Protein AF-A0A5E4C3K0-F1 (afdb_monomer_lite)

Sequence (143 aa):
MNPRQWSHISESAKDLVRRMLMLDPAERITVYEALNHPWLKERDRYAYKIHLPETVEQLRKFNARRKLKGAVLAAVSSHKFNSFYGDPPEELPDFSEDPTSSGAVSQVLDSLEEIHALTDCSEKDLDFLHSVFQDQHLHTLLD

Foldseek 3Di:
DPCVQCVPFFVLVVVLVCLCPDPDPVSRDDPVVSCVRCCNVVVVVGPDPDDRVVVVLVVQLVVLVVQLVVLVVVLCPPPQVCVLVPDDDDDDDDDDDDPPPVVSLVSNLVSVVSNCVRPVDPVVVNVVVVCVSVPVVVSVSSD

Secondary structure (DSSP, 8-state):
--HHHHTTS-HHHHHHHHHHT-SSTTTSPPHHHHHTSHHHHTHHHHS-----HHHHHHHHHHHHHHHHHHHHHHHHTSHHHHHHHH--------------SHHHHHHHHHHHHHHHHHHT--HHHHHHHHHHHT-HHHHHTT-

Structure (mmCIF, N/CA/C/O backbone):
data_AF-A0A5E4C3K0-F1
#
_entry.id   AF-A0A5E4C3K0-F1
#
loop_
_atom_site.group_PDB
_atom_site.id
_atom_site.type_symbol
_atom_site.label_atom_id
_atom_site.label_alt_id
_atom_site.label_comp_id
_atom_site.label_asym_id
_atom_site.label_entity_id
_atom_site.label_seq_id
_atom_site.pdbx_PDB_ins_code
_atom_site.Cartn_x
_atom_site.Cartn_y
_atom_site.Cartn_z
_atom_site.occupancy
_atom_site.B_iso_or_equiv
_atom_site.auth_seq_id
_atom_site.auth_comp_id
_atom_site.auth_asym_id
_atom_site.auth_atom_id
_atom_site.pdbx_PDB_model_num
ATOM 1 N N . MET A 1 1 ? 7.692 -9.770 9.027 1.00 57.00 1 MET A N 1
ATOM 2 C CA . MET A 1 1 ? 7.584 -8.347 8.624 1.00 57.00 1 MET A CA 1
ATOM 3 C C . MET A 1 1 ? 8.952 -7.710 8.784 1.00 57.00 1 MET A C 1
ATOM 5 O O . MET A 1 1 ? 9.575 -7.956 9.806 1.00 57.00 1 MET A O 1
ATOM 9 N N . ASN A 1 2 ? 9.443 -6.962 7.792 1.00 67.44 2 ASN A N 1
ATOM 10 C CA . ASN A 1 2 ? 10.728 -6.268 7.918 1.00 67.44 2 ASN A CA 1
ATOM 11 C C . ASN A 1 2 ? 10.608 -5.203 9.036 1.00 67.44 2 ASN A C 1
ATOM 13 O O . ASN A 1 2 ? 9.776 -4.302 8.904 1.00 67.44 2 ASN A O 1
ATOM 17 N N . PRO A 1 3 ? 11.351 -5.319 10.156 1.00 70.00 3 PRO A N 1
ATOM 18 C CA . PRO A 1 3 ? 11.120 -4.499 11.349 1.00 70.00 3 PRO A CA 1
ATOM 19 C C . PRO A 1 3 ? 11.232 -2.994 11.093 1.00 70.00 3 PRO A C 1
ATOM 21 O O . PRO A 1 3 ? 10.561 -2.208 11.758 1.00 70.00 3 PRO A O 1
ATOM 24 N N . ARG A 1 4 ? 12.039 -2.599 10.101 1.00 73.00 4 ARG A N 1
ATOM 25 C CA . ARG A 1 4 ? 12.368 -1.200 9.815 1.00 73.00 4 ARG A CA 1
ATOM 26 C C . ARG A 1 4 ? 11.182 -0.384 9.295 1.00 73.00 4 ARG A C 1
ATOM 28 O O . ARG A 1 4 ? 11.079 0.786 9.625 1.00 73.00 4 ARG A O 1
ATOM 35 N N . GLN A 1 5 ? 10.291 -0.971 8.493 1.00 75.94 5 GLN A N 1
ATOM 36 C CA . GLN A 1 5 ? 9.137 -0.245 7.939 1.00 75.94 5 GLN A CA 1
ATOM 37 C C . GLN A 1 5 ? 7.901 -0.323 8.843 1.00 75.94 5 GLN A C 1
ATOM 39 O O . GLN A 1 5 ? 7.049 0.558 8.799 1.00 75.94 5 GLN A O 1
ATOM 44 N N . TRP A 1 6 ? 7.786 -1.372 9.662 1.00 89.19 6 TRP A N 1
ATOM 45 C CA . TRP A 1 6 ? 6.593 -1.626 10.477 1.00 89.19 6 TRP A CA 1
ATOM 46 C C . TRP A 1 6 ? 6.656 -1.014 11.882 1.00 89.19 6 TRP A C 1
ATOM 48 O O . TRP A 1 6 ? 5.628 -0.961 12.559 1.00 89.19 6 TRP A O 1
ATOM 58 N N . SER A 1 7 ? 7.820 -0.534 12.325 1.00 90.56 7 SER A N 1
ATOM 59 C CA . SER A 1 7 ? 8.002 0.151 13.615 1.00 90.56 7 SER A CA 1
ATOM 60 C C . SER A 1 7 ? 7.128 1.402 13.753 1.00 90.56 7 SER A C 1
ATOM 62 O O . SER A 1 7 ? 6.605 1.662 14.832 1.00 90.56 7 SER A O 1
ATOM 64 N N . HIS A 1 8 ? 6.923 2.142 12.660 1.00 90.69 8 HIS A N 1
ATOM 65 C CA . HIS A 1 8 ? 6.170 3.405 12.637 1.00 90.69 8 HIS A CA 1
ATOM 66 C C . HIS A 1 8 ? 4.670 3.235 12.347 1.00 90.69 8 HIS A C 1
ATOM 68 O O . HIS A 1 8 ? 3.917 4.207 12.339 1.00 90.69 8 HIS A O 1
ATOM 74 N N . ILE A 1 9 ? 4.219 2.003 12.108 1.00 94.75 9 ILE A N 1
ATOM 75 C CA . ILE A 1 9 ? 2.826 1.698 11.774 1.00 94.75 9 ILE A CA 1
ATOM 76 C C . ILE A 1 9 ? 2.034 1.436 13.059 1.00 94.75 9 ILE A C 1
ATOM 78 O O . ILE A 1 9 ? 2.496 0.695 13.930 1.00 94.75 9 ILE A O 1
ATOM 82 N N . SER A 1 10 ? 0.834 2.018 13.176 1.00 95.69 10 SER A N 1
ATOM 83 C CA . SER A 1 10 ? -0.018 1.838 14.358 1.00 95.69 10 SER A CA 1
ATOM 84 C C . SER A 1 10 ? -0.463 0.383 14.525 1.00 95.69 10 SER A C 1
ATOM 86 O O . SER A 1 10 ? -0.686 -0.331 13.545 1.00 95.69 10 SER A O 1
ATOM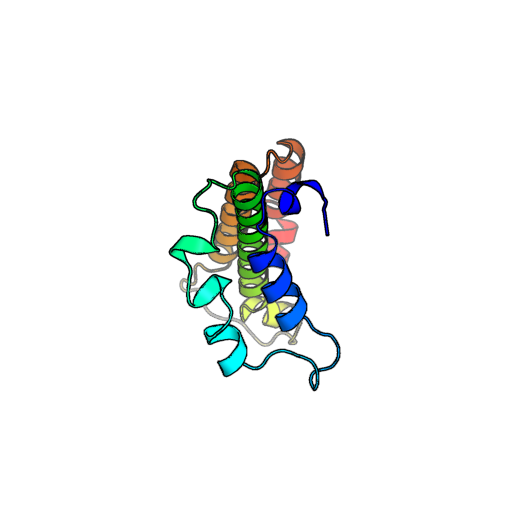 88 N N . GLU A 1 11 ? -0.638 -0.069 15.770 1.00 96.25 11 GLU A N 1
ATOM 89 C CA . GLU A 1 11 ? -1.122 -1.433 16.027 1.00 96.25 11 GLU A CA 1
ATOM 90 C C . GLU A 1 11 ? -2.524 -1.668 15.457 1.00 96.25 11 GLU A C 1
ATOM 92 O O . GLU A 1 11 ? -2.800 -2.761 14.975 1.00 96.25 11 GLU A O 1
ATOM 97 N N . SER A 1 12 ? -3.374 -0.634 15.410 1.00 97.81 12 SER A N 1
ATOM 98 C CA . SER A 1 12 ? -4.693 -0.723 14.771 1.00 97.81 12 SER A CA 1
ATOM 99 C C . SER A 1 12 ? -4.580 -1.005 13.265 1.00 97.81 12 SER A C 1
ATOM 101 O O . SER A 1 12 ? -5.293 -1.860 12.746 1.00 97.81 12 SER A O 1
ATOM 103 N N . ALA A 1 13 ? -3.636 -0.372 12.559 1.00 97.75 13 ALA A N 1
ATOM 104 C CA . ALA A 1 13 ? -3.387 -0.681 11.149 1.00 97.75 13 ALA A CA 1
ATOM 105 C C . ALA A 1 13 ? -2.890 -2.124 10.965 1.00 97.75 13 ALA A C 1
ATOM 107 O O . ALA A 1 13 ? -3.339 -2.837 10.068 1.00 97.75 13 ALA A O 1
ATOM 108 N N . LYS A 1 14 ? -1.966 -2.568 11.829 1.00 97.12 14 LYS A N 1
ATOM 109 C CA . LYS A 1 14 ? -1.428 -3.935 11.783 1.00 97.12 14 LYS A CA 1
ATOM 110 C C . LYS A 1 14 ? -2.504 -4.978 12.073 1.00 97.12 14 LYS A C 1
ATOM 112 O O . LYS A 1 14 ? -2.504 -6.014 11.418 1.00 97.12 14 LYS A O 1
ATOM 117 N N . ASP A 1 15 ? -3.401 -4.723 13.026 1.00 98.19 15 ASP A N 1
ATOM 118 C CA . ASP A 1 15 ? -4.528 -5.611 13.333 1.00 98.19 15 ASP A CA 1
ATOM 119 C C . ASP A 1 15 ? -5.421 -5.806 12.106 1.00 98.19 15 ASP A C 1
ATOM 121 O O . ASP A 1 15 ? -5.641 -6.942 11.685 1.00 98.19 15 ASP A O 1
ATOM 125 N N . LEU A 1 16 ? -5.819 -4.710 11.452 1.00 98.38 16 LEU A N 1
ATOM 126 C CA . LEU A 1 16 ? -6.612 -4.778 10.227 1.00 98.38 16 LEU A CA 1
ATOM 127 C C . LEU A 1 16 ? -5.923 -5.622 9.145 1.00 98.38 16 LEU A C 1
ATOM 129 O O . LEU A 1 16 ? -6.537 -6.531 8.591 1.00 98.38 16 LEU A O 1
ATOM 133 N N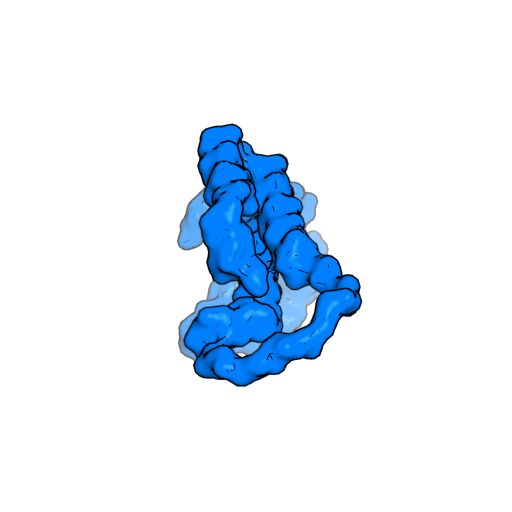 . VAL A 1 17 ? -4.636 -5.372 8.878 1.00 97.94 17 VAL A N 1
ATOM 134 C CA . VAL A 1 17 ? -3.870 -6.132 7.875 1.00 97.94 17 VAL A CA 1
ATOM 135 C C . VAL A 1 17 ? -3.800 -7.621 8.228 1.00 97.94 17 VAL A C 1
ATOM 137 O O . VAL A 1 17 ? -4.001 -8.456 7.348 1.00 97.94 17 VAL A O 1
ATOM 140 N N . ARG A 1 18 ? -3.552 -7.976 9.498 1.00 97.88 18 ARG A N 1
ATOM 141 C CA . ARG A 1 18 ? -3.520 -9.383 9.943 1.00 97.88 18 ARG A CA 1
ATOM 142 C C . ARG A 1 18 ? -4.866 -10.067 9.708 1.00 97.88 18 ARG A C 1
ATOM 144 O O . ARG A 1 18 ? -4.886 -11.171 9.178 1.00 97.88 18 ARG A O 1
ATOM 151 N N . ARG A 1 19 ? -5.977 -9.404 10.042 1.00 97.94 19 ARG A N 1
ATOM 152 C CA . ARG A 1 19 ? -7.331 -9.942 9.842 1.00 97.94 19 ARG A CA 1
ATOM 153 C C . ARG A 1 19 ? -7.706 -10.086 8.363 1.00 97.94 19 ARG A C 1
ATOM 155 O O . ARG A 1 19 ? -8.349 -11.064 7.993 1.00 97.94 19 ARG A O 1
ATOM 162 N N . MET A 1 20 ? -7.285 -9.148 7.510 1.00 98.25 20 MET A N 1
ATOM 163 C CA . MET A 1 20 ? -7.501 -9.211 6.054 1.00 98.25 20 MET A CA 1
ATOM 164 C C . MET A 1 20 ? -6.682 -10.313 5.378 1.00 98.25 20 MET A C 1
ATOM 166 O O . MET A 1 20 ? -7.118 -10.880 4.381 1.00 98.25 20 MET A O 1
ATOM 170 N N . LEU A 1 21 ? -5.498 -10.615 5.912 1.00 97.38 21 LEU A N 1
ATOM 171 C CA . LEU A 1 21 ? -4.587 -11.628 5.381 1.00 97.38 21 LEU A CA 1
ATOM 172 C C . LEU A 1 21 ? -4.655 -12.949 6.161 1.00 97.38 21 LEU A C 1
ATOM 174 O O . LEU A 1 21 ? -3.697 -13.723 6.120 1.00 97.38 21 LEU A O 1
ATOM 178 N N . MET A 1 22 ? -5.764 -13.226 6.860 1.00 96.88 22 MET A N 1
ATOM 179 C CA . MET A 1 22 ? -5.965 -14.537 7.478 1.00 96.88 22 MET A CA 1
ATOM 180 C C . MET A 1 22 ? -5.950 -15.642 6.423 1.00 96.88 22 MET A C 1
ATOM 182 O O . MET A 1 22 ? -6.583 -15.526 5.364 1.00 96.88 22 MET A O 1
ATOM 186 N N . LEU A 1 23 ? -5.191 -16.699 6.722 1.00 95.62 23 LEU A N 1
ATOM 187 C CA . LEU A 1 23 ? -4.978 -17.821 5.813 1.00 95.62 23 LEU A CA 1
ATOM 188 C C . LEU A 1 23 ? -6.293 -18.548 5.545 1.00 95.62 23 LEU A C 1
ATOM 190 O O . LEU A 1 23 ? -6.658 -18.722 4.384 1.00 95.62 23 LEU A O 1
ATOM 194 N N . ASP A 1 24 ? -6.995 -18.913 6.618 1.00 95.69 24 ASP A N 1
ATOM 195 C CA . ASP A 1 24 ? -8.318 -19.513 6.539 1.00 95.69 24 ASP A CA 1
ATOM 196 C C . ASP A 1 24 ? -9.343 -18.457 6.083 1.00 95.69 24 ASP A C 1
ATOM 198 O O . ASP A 1 24 ? -9.522 -17.446 6.771 1.00 95.69 24 ASP A O 1
ATOM 202 N N . PRO A 1 25 ? -10.011 -18.642 4.928 1.00 96.25 25 PRO A N 1
ATOM 203 C CA . PRO A 1 25 ? -11.048 -17.729 4.466 1.00 96.25 25 PRO A CA 1
ATOM 204 C C . PRO A 1 25 ? -12.248 -17.632 5.414 1.00 96.25 25 PRO A C 1
ATOM 206 O O . PRO A 1 25 ? -12.904 -16.595 5.407 1.00 96.25 25 PRO A O 1
ATOM 209 N N . ALA A 1 26 ? -12.537 -18.673 6.203 1.00 96.81 26 ALA A N 1
ATOM 210 C CA . ALA A 1 26 ? -13.644 -18.667 7.159 1.00 96.81 26 ALA A CA 1
ATOM 211 C C . ALA A 1 26 ? -13.377 -17.733 8.354 1.00 96.81 26 ALA A C 1
ATOM 213 O O . ALA A 1 26 ? -14.306 -17.124 8.874 1.00 96.81 26 ALA A O 1
ATOM 214 N N . GLU A 1 27 ? -12.107 -17.573 8.733 1.00 95.81 27 GLU A N 1
ATOM 215 C CA . GLU A 1 27 ? -11.649 -16.688 9.818 1.00 95.81 27 GLU A CA 1
ATOM 216 C C . GLU A 1 27 ? -11.219 -15.299 9.311 1.00 95.81 27 GLU A C 1
ATOM 218 O O . GLU A 1 27 ? -10.859 -14.405 10.085 1.00 95.81 27 GLU A O 1
ATOM 223 N N . ARG A 1 28 ? -11.197 -15.101 7.988 1.00 98.44 28 ARG A N 1
ATOM 224 C CA . ARG A 1 28 ? -10.819 -13.829 7.375 1.00 98.44 28 ARG A CA 1
ATOM 225 C C . ARG A 1 28 ? -11.940 -12.817 7.540 1.00 98.44 28 ARG A C 1
ATOM 227 O O . ARG A 1 28 ? -13.094 -13.091 7.229 1.00 98.44 28 ARG A O 1
ATOM 234 N N . ILE A 1 29 ? -11.566 -11.609 7.956 1.00 98.38 29 ILE A N 1
ATOM 235 C CA . ILE A 1 29 ? -12.513 -10.506 8.128 1.00 98.38 29 ILE A CA 1
ATOM 236 C C . ILE A 1 29 ? -13.313 -10.254 6.847 1.00 98.38 29 ILE A C 1
ATOM 238 O O . ILE A 1 29 ? -12.762 -10.177 5.744 1.00 98.38 29 ILE A O 1
ATOM 242 N N . THR A 1 30 ? -14.620 -10.088 7.002 1.00 98.50 30 THR A N 1
ATOM 243 C CA . THR A 1 30 ? -15.508 -9.716 5.904 1.00 98.50 30 THR A CA 1
ATOM 244 C C . THR A 1 30 ? -15.342 -8.241 5.537 1.00 98.50 30 THR A C 1
ATOM 246 O O . THR A 1 30 ? -14.842 -7.424 6.312 1.00 98.50 30 THR A O 1
ATOM 249 N N . VAL A 1 31 ? -15.824 -7.850 4.354 1.00 98.38 31 VAL A N 1
ATOM 250 C CA . VAL A 1 31 ? -15.820 -6.438 3.931 1.00 98.38 31 VAL A CA 1
ATOM 251 C C . VAL A 1 31 ? -16.592 -5.554 4.918 1.00 98.38 31 VAL A C 1
ATOM 253 O O . VAL A 1 31 ? -16.139 -4.461 5.252 1.00 98.38 31 VAL A O 1
ATOM 256 N N . TYR A 1 32 ? -17.737 -6.031 5.417 1.00 98.44 32 TYR A N 1
ATOM 257 C CA . TYR A 1 32 ? -18.559 -5.289 6.373 1.00 98.44 32 TYR A CA 1
ATOM 258 C C . TYR A 1 32 ? -17.828 -5.054 7.701 1.00 98.44 32 TYR A C 1
ATOM 260 O O . TYR A 1 32 ? -17.844 -3.946 8.239 1.00 98.44 32 TYR A O 1
ATOM 268 N N . GLU A 1 33 ? -17.152 -6.074 8.223 1.00 98.31 33 GLU A N 1
ATOM 269 C CA . GLU A 1 33 ? -16.357 -5.949 9.444 1.00 98.31 33 GLU A CA 1
ATOM 270 C C . GLU A 1 33 ? -15.131 -5.057 9.232 1.00 98.31 33 GLU A C 1
ATOM 272 O O . GLU A 1 33 ? -14.826 -4.233 10.093 1.00 98.31 33 GLU A O 1
ATOM 277 N N . ALA A 1 34 ? -14.465 -5.147 8.074 1.00 98.31 34 ALA A N 1
ATOM 278 C CA . ALA A 1 34 ? -13.337 -4.285 7.736 1.00 98.31 34 ALA A CA 1
ATOM 279 C C . ALA A 1 34 ? -13.753 -2.807 7.708 1.00 98.31 34 ALA A C 1
ATOM 281 O O . ALA A 1 34 ? -13.105 -1.981 8.346 1.00 98.31 34 ALA A O 1
ATOM 282 N N . LEU A 1 35 ? -14.874 -2.469 7.060 1.00 98.25 35 LEU A N 1
ATOM 283 C CA . LEU A 1 35 ? -15.420 -1.104 7.061 1.00 98.25 35 LEU A CA 1
ATOM 284 C C . LEU A 1 35 ? -15.772 -0.603 8.470 1.00 98.25 35 LEU A C 1
ATOM 286 O O . LEU A 1 35 ? -15.717 0.599 8.726 1.00 98.25 35 LEU A O 1
ATOM 290 N N . ASN A 1 36 ? -16.109 -1.512 9.389 1.00 98.38 36 ASN A N 1
ATOM 291 C CA . ASN A 1 36 ? -16.380 -1.190 10.787 1.00 98.38 36 ASN A CA 1
ATOM 292 C C . ASN A 1 36 ? -15.139 -1.209 11.694 1.00 98.38 36 ASN A C 1
ATOM 294 O O . ASN A 1 36 ? -15.248 -0.869 12.872 1.00 98.38 36 ASN A O 1
ATOM 298 N N . HIS A 1 37 ? -13.965 -1.562 11.171 1.00 98.62 37 HIS A N 1
ATOM 299 C CA . HIS A 1 37 ? -12.729 -1.591 11.938 1.00 98.62 37 HIS A CA 1
ATOM 300 C C . HIS A 1 37 ? -12.308 -0.165 12.360 1.00 98.62 37 HIS A C 1
ATOM 302 O O . HIS A 1 37 ? -12.333 0.738 11.515 1.00 98.62 37 HIS A O 1
ATOM 308 N N . PRO A 1 38 ? -11.844 0.072 13.608 1.00 98.00 38 PRO A N 1
ATOM 309 C CA . PRO A 1 38 ? -11.537 1.418 14.114 1.00 98.00 38 PRO A CA 1
ATOM 310 C C . PRO A 1 38 ? -10.553 2.212 13.247 1.00 98.00 38 PRO A C 1
ATOM 312 O O . PRO A 1 38 ? -10.722 3.412 13.051 1.00 98.00 38 PRO A O 1
ATOM 315 N N . TRP A 1 39 ? -9.558 1.538 12.660 1.00 98.38 39 TRP A N 1
ATOM 316 C CA . TRP A 1 39 ? -8.596 2.175 11.752 1.00 98.38 39 TRP A CA 1
ATOM 317 C C . TRP A 1 39 ? -9.247 2.828 10.516 1.00 98.38 39 TRP A C 1
ATOM 319 O O . TRP A 1 39 ? -8.755 3.852 10.045 1.00 98.38 39 TRP A O 1
ATOM 329 N N . LEU A 1 40 ? -10.355 2.264 10.013 1.00 97.81 40 LEU A N 1
ATOM 330 C CA . LEU A 1 40 ? -11.120 2.812 8.888 1.00 97.81 40 LEU A CA 1
ATOM 331 C C . LEU A 1 40 ? -12.266 3.718 9.360 1.00 97.81 40 LEU A C 1
ATOM 333 O O . LEU A 1 40 ? -12.383 4.846 8.883 1.00 97.81 40 LEU A O 1
ATOM 337 N N . LYS A 1 41 ? -13.086 3.249 10.308 1.00 97.88 41 LYS A N 1
ATOM 338 C CA . LYS A 1 41 ? -14.301 3.944 10.767 1.00 97.88 41 LYS A CA 1
ATOM 339 C C . LYS A 1 41 ? -14.012 5.180 11.619 1.00 97.88 41 LYS A C 1
ATOM 341 O O . LYS A 1 41 ? -14.705 6.185 11.508 1.00 97.88 41 LYS A O 1
ATOM 346 N N . GLU A 1 42 ? -12.978 5.119 12.450 1.00 97.12 42 GLU A N 1
ATOM 347 C CA . GLU A 1 42 ? -12.591 6.160 13.409 1.00 97.12 42 GLU A CA 1
ATOM 348 C C . GLU A 1 42 ? -11.191 6.703 13.077 1.00 97.12 42 GLU A C 1
ATOM 350 O O . GLU A 1 42 ? -10.320 6.871 13.940 1.00 97.12 42 GLU A O 1
ATOM 355 N N . ARG A 1 43 ? -10.962 6.974 11.786 1.00 95.19 43 ARG A N 1
ATOM 356 C CA . ARG A 1 43 ? -9.648 7.309 11.218 1.00 95.19 43 ARG A CA 1
ATOM 357 C C . ARG A 1 43 ? -8.905 8.402 11.989 1.00 95.19 43 ARG A C 1
ATOM 359 O O . ARG A 1 43 ? -7.706 8.274 12.204 1.00 95.19 43 ARG A O 1
ATOM 366 N N . ASP A 1 44 ? -9.593 9.452 12.436 1.00 95.19 44 ASP A N 1
ATOM 367 C CA . ASP A 1 44 ? -8.956 10.571 13.144 1.00 95.19 44 ASP A CA 1
ATOM 368 C C . ASP A 1 44 ? -8.326 10.191 14.487 1.00 95.19 44 ASP A C 1
ATOM 370 O O . ASP A 1 44 ? -7.397 10.868 14.928 1.00 95.19 44 ASP A O 1
ATOM 374 N N . ARG A 1 45 ? -8.799 9.112 15.117 1.00 95.88 45 ARG A N 1
ATOM 375 C CA . ARG A 1 45 ? -8.287 8.615 16.397 1.00 95.88 45 ARG A CA 1
ATOM 376 C C . ARG A 1 45 ? -7.250 7.505 16.219 1.00 95.88 45 ARG A C 1
ATOM 378 O O . ARG A 1 45 ? -6.294 7.453 16.987 1.00 95.88 45 ARG A O 1
ATOM 385 N N . TYR A 1 46 ? -7.430 6.619 15.238 1.00 95.56 46 TYR A N 1
ATOM 386 C CA . TYR A 1 46 ? -6.647 5.376 15.135 1.00 95.56 46 TYR A CA 1
ATOM 387 C C . TYR A 1 46 ? -5.624 5.347 13.989 1.00 95.56 46 TYR A C 1
ATOM 389 O O . TYR A 1 46 ? -4.709 4.512 14.005 1.00 95.56 46 TYR A O 1
ATOM 397 N N . ALA A 1 47 ? -5.739 6.243 13.005 1.00 95.31 47 ALA A N 1
ATOM 398 C CA . ALA A 1 47 ? -4.761 6.377 11.933 1.00 95.31 47 ALA A CA 1
ATOM 399 C C . ALA A 1 47 ? -3.756 7.490 12.259 1.00 95.31 47 ALA A C 1
ATOM 401 O O . ALA A 1 47 ? -4.116 8.653 12.440 1.00 95.31 47 ALA A O 1
ATOM 402 N N . TYR A 1 48 ? -2.473 7.132 12.324 1.00 94.81 48 TYR A N 1
ATOM 403 C CA . TYR A 1 48 ? -1.407 8.105 12.552 1.00 94.81 48 TYR A CA 1
ATOM 404 C C . TYR A 1 48 ? -1.292 9.072 11.370 1.00 94.81 48 TYR A C 1
ATOM 406 O O . TYR A 1 48 ? -1.356 8.664 10.213 1.00 94.81 48 TYR A O 1
ATOM 414 N N . LYS A 1 49 ? -1.076 10.355 11.673 1.00 93.94 49 LYS A N 1
ATOM 415 C CA . LYS A 1 49 ? -0.919 11.443 10.691 1.00 93.94 49 LYS A CA 1
ATOM 416 C C . LYS A 1 49 ? 0.552 11.840 10.513 1.00 93.94 49 LYS A C 1
ATOM 418 O O . LYS A 1 49 ? 0.869 13.014 10.354 1.00 93.94 49 LYS A O 1
ATOM 423 N N . ILE A 1 50 ? 1.451 10.861 10.600 1.00 93.75 50 ILE A N 1
ATOM 424 C CA . ILE A 1 50 ? 2.896 11.055 10.442 1.00 93.75 50 ILE A CA 1
ATOM 425 C C . ILE A 1 50 ? 3.321 10.728 9.012 1.00 93.75 50 ILE A C 1
ATOM 427 O O . ILE A 1 50 ? 2.757 9.835 8.378 1.00 93.75 50 ILE A O 1
ATOM 431 N N . HIS A 1 51 ? 4.329 11.435 8.507 1.00 93.62 51 HIS A N 1
ATOM 432 C CA . HIS A 1 51 ? 4.961 11.058 7.249 1.00 93.62 51 HIS A CA 1
ATOM 433 C C . HIS A 1 51 ? 5.760 9.758 7.431 1.00 93.62 51 HIS A C 1
ATOM 435 O O . HIS A 1 51 ? 6.433 9.584 8.445 1.00 93.62 51 HIS A O 1
ATOM 441 N N . LEU A 1 52 ? 5.687 8.854 6.449 1.00 93.81 52 LEU A N 1
ATOM 442 C CA . LEU A 1 52 ? 6.360 7.551 6.460 1.00 93.81 52 LEU A CA 1
ATOM 443 C C . LEU A 1 52 ? 7.394 7.481 5.318 1.00 93.81 52 LEU A C 1
ATOM 445 O O . LEU A 1 52 ? 7.112 6.863 4.285 1.00 93.81 52 LEU A O 1
ATOM 449 N N . PRO A 1 53 ? 8.572 8.117 5.458 1.00 89.75 53 PRO A N 1
ATOM 450 C CA . PRO A 1 53 ? 9.528 8.269 4.360 1.00 89.75 53 PRO A CA 1
ATOM 451 C C . PRO A 1 53 ? 10.053 6.923 3.843 1.00 89.75 53 PRO A C 1
ATOM 453 O O . PRO A 1 53 ? 10.150 6.721 2.634 1.00 89.75 53 PRO A O 1
ATOM 456 N N . GLU A 1 54 ? 10.287 5.945 4.721 1.00 88.38 54 GLU A N 1
ATOM 457 C CA . GLU A 1 54 ? 10.706 4.599 4.319 1.00 88.38 54 GLU A CA 1
ATOM 458 C C . GLU A 1 54 ? 9.626 3.893 3.496 1.00 88.38 54 GLU A C 1
ATOM 460 O O . GLU A 1 54 ? 9.938 3.133 2.581 1.00 88.38 54 GLU A O 1
ATOM 465 N N . THR A 1 55 ? 8.350 4.139 3.807 1.00 89.94 55 THR A N 1
ATOM 466 C CA . THR A 1 55 ? 7.227 3.566 3.051 1.00 89.94 55 THR A CA 1
ATOM 467 C C . THR A 1 55 ? 7.137 4.196 1.666 1.00 89.94 55 THR A C 1
ATOM 469 O O . THR A 1 55 ? 6.948 3.476 0.687 1.00 89.94 55 THR A O 1
ATOM 472 N N . VAL A 1 56 ? 7.327 5.516 1.565 1.00 90.25 56 VAL A N 1
ATOM 473 C CA . VAL A 1 56 ? 7.386 6.229 0.278 1.00 90.25 56 VAL A CA 1
ATOM 474 C C . VAL A 1 56 ? 8.518 5.684 -0.588 1.00 90.25 56 VAL A C 1
ATOM 476 O O . VAL A 1 56 ? 8.295 5.368 -1.755 1.00 90.25 56 VAL A O 1
ATOM 479 N N . GLU A 1 57 ? 9.699 5.488 -0.007 1.00 86.88 57 GLU A N 1
ATOM 480 C CA . GLU A 1 57 ? 10.846 4.922 -0.713 1.00 86.88 57 GLU A CA 1
ATOM 481 C C . GLU A 1 57 ? 10.564 3.492 -1.201 1.00 86.88 57 GLU A C 1
ATOM 483 O O . GLU A 1 57 ? 10.793 3.164 -2.362 1.00 86.88 57 GLU A O 1
ATOM 488 N N . GLN A 1 58 ? 9.971 2.629 -0.371 1.00 85.06 58 GLN A N 1
ATOM 489 C CA . GLN A 1 58 ? 9.597 1.282 -0.820 1.00 85.06 58 GLN A CA 1
ATOM 490 C C . GLN A 1 58 ? 8.518 1.290 -1.914 1.00 85.06 58 GLN A C 1
ATOM 492 O O . GLN A 1 58 ? 8.593 0.486 -2.849 1.00 85.06 58 GLN A O 1
ATOM 497 N N . LEU A 1 59 ? 7.542 2.200 -1.838 1.00 86.75 59 LEU A N 1
ATOM 498 C CA . LEU A 1 59 ? 6.520 2.376 -2.874 1.00 86.75 59 LEU A CA 1
ATOM 499 C C . LEU A 1 59 ? 7.123 2.842 -4.198 1.00 86.75 59 LEU A C 1
ATOM 501 O O . LEU A 1 59 ? 6.719 2.360 -5.256 1.00 86.75 59 LEU A O 1
ATOM 505 N N . ARG A 1 60 ? 8.117 3.727 -4.147 1.00 84.50 60 ARG A N 1
ATOM 506 C CA . ARG A 1 60 ? 8.879 4.174 -5.311 1.00 84.50 60 ARG A CA 1
ATOM 507 C C . ARG A 1 60 ? 9.559 2.990 -6.011 1.00 84.50 60 ARG A C 1
ATOM 509 O O . ARG A 1 60 ? 9.274 2.741 -7.182 1.00 84.50 60 ARG A O 1
ATOM 516 N N . LYS A 1 61 ? 10.332 2.176 -5.279 1.00 82.38 61 LYS A N 1
ATOM 517 C CA . LYS A 1 61 ? 10.974 0.959 -5.829 1.00 82.38 61 LYS A CA 1
ATOM 518 C C . LYS A 1 61 ? 9.960 -0.058 -6.354 1.00 82.38 61 LYS A C 1
ATOM 520 O O . LYS A 1 61 ? 10.210 -0.767 -7.326 1.00 82.38 61 LYS A O 1
ATOM 525 N N . PHE A 1 62 ? 8.817 -0.199 -5.685 1.00 82.75 62 PHE A N 1
ATOM 526 C CA . PHE A 1 62 ? 7.734 -1.075 -6.136 1.00 82.75 62 PHE A CA 1
ATOM 527 C C . PHE A 1 62 ? 7.123 -0.600 -7.461 1.00 82.75 62 PHE A C 1
ATOM 529 O O . PHE A 1 62 ? 6.980 -1.399 -8.385 1.00 82.75 62 PHE A O 1
ATOM 536 N N . ASN A 1 63 ? 6.806 0.691 -7.576 1.00 82.25 63 ASN A N 1
ATOM 537 C CA . ASN A 1 63 ? 6.232 1.266 -8.789 1.00 82.25 63 ASN A CA 1
ATOM 538 C C . ASN A 1 63 ? 7.184 1.169 -9.976 1.00 82.25 63 ASN A C 1
ATOM 540 O O . ASN A 1 63 ? 6.742 0.792 -11.056 1.00 82.25 63 ASN A O 1
ATOM 544 N N . ALA A 1 64 ? 8.471 1.432 -9.759 1.00 79.31 64 ALA A N 1
ATOM 545 C CA . ALA A 1 64 ? 9.488 1.335 -10.796 1.00 79.31 64 ALA A CA 1
ATOM 546 C C . ALA A 1 64 ? 9.578 -0.105 -11.355 1.00 79.31 64 ALA A C 1
ATOM 548 O O . ALA A 1 64 ? 9.426 -0.329 -12.554 1.00 79.31 64 ALA A O 1
ATOM 549 N N . ARG A 1 65 ? 9.638 -1.117 -10.472 1.00 79.44 65 ARG A N 1
ATOM 550 C CA . ARG A 1 65 ? 9.578 -2.541 -10.868 1.00 79.44 65 ARG A CA 1
ATOM 551 C C . ARG A 1 65 ? 8.291 -2.907 -11.612 1.00 79.44 65 ARG A C 1
ATOM 553 O O . ARG A 1 65 ? 8.329 -3.687 -12.560 1.00 79.44 65 ARG A O 1
ATOM 560 N N . ARG A 1 66 ? 7.143 -2.368 -11.186 1.00 81.06 66 ARG A N 1
ATOM 561 C CA . ARG A 1 66 ? 5.847 -2.607 -11.841 1.00 81.06 66 ARG A CA 1
ATOM 562 C C . ARG A 1 66 ? 5.801 -2.001 -13.246 1.00 81.06 66 ARG A C 1
ATOM 564 O O . ARG A 1 66 ? 5.266 -2.652 -14.138 1.00 81.06 66 ARG A O 1
ATOM 571 N N . LYS A 1 67 ? 6.344 -0.794 -13.434 1.00 78.06 67 LYS A N 1
ATOM 572 C CA . LYS A 1 67 ? 6.437 -0.128 -14.742 1.00 78.06 67 LYS A CA 1
ATOM 573 C C . LYS A 1 67 ? 7.293 -0.937 -15.707 1.00 78.06 67 LYS A C 1
ATOM 575 O O . LYS A 1 67 ? 6.789 -1.319 -16.754 1.00 78.06 67 LYS A O 1
ATOM 580 N N . LEU A 1 68 ? 8.500 -1.321 -15.288 1.00 75.88 68 LEU A N 1
ATOM 581 C CA . LEU A 1 68 ? 9.381 -2.162 -16.100 1.00 75.88 68 LEU A CA 1
ATOM 582 C C . LEU A 1 68 ? 8.719 -3.485 -16.486 1.00 75.88 68 LEU A C 1
ATOM 584 O O . LEU A 1 68 ? 8.691 -3.840 -17.659 1.00 75.88 68 LEU A O 1
ATOM 588 N N . LYS A 1 69 ? 8.132 -4.202 -15.517 1.00 69.38 69 LYS A N 1
ATOM 589 C CA . LYS A 1 69 ? 7.415 -5.449 -15.814 1.00 69.38 69 LYS A CA 1
ATOM 590 C C . LYS A 1 69 ? 6.290 -5.221 -16.831 1.00 69.38 69 LYS A C 1
ATOM 592 O O . LYS A 1 69 ? 6.088 -6.063 -17.697 1.00 69.38 69 LYS A O 1
ATOM 597 N N . GLY A 1 70 ? 5.564 -4.109 -16.718 1.00 70.50 70 GLY A N 1
ATOM 598 C CA . GLY A 1 70 ? 4.525 -3.722 -17.670 1.00 70.50 70 GLY A CA 1
ATOM 599 C C . GLY A 1 70 ? 5.074 -3.472 -19.074 1.00 70.50 70 GLY A C 1
ATOM 600 O O . GLY A 1 70 ? 4.541 -4.033 -20.023 1.00 70.50 70 GLY A O 1
ATOM 601 N N . ALA A 1 71 ? 6.157 -2.701 -19.190 1.00 72.94 71 ALA A N 1
ATOM 602 C CA . ALA A 1 71 ? 6.808 -2.399 -20.464 1.00 72.94 71 ALA A CA 1
ATOM 603 C C . ALA A 1 71 ? 7.332 -3.669 -21.152 1.00 72.94 71 ALA A C 1
ATOM 605 O O . ALA A 1 71 ? 7.051 -3.899 -22.324 1.00 72.94 71 ALA A O 1
ATOM 606 N N . VAL A 1 72 ? 7.996 -4.554 -20.402 1.00 69.69 72 VAL A N 1
ATOM 607 C CA . VAL A 1 72 ? 8.478 -5.843 -20.924 1.00 69.69 72 VAL A CA 1
ATOM 6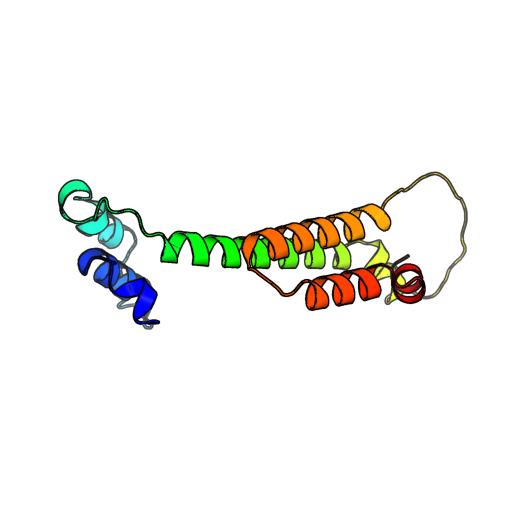08 C C . VAL A 1 72 ? 7.316 -6.726 -21.383 1.00 69.69 72 VAL A C 1
ATOM 610 O O . VAL A 1 72 ? 7.367 -7.279 -22.477 1.00 69.69 72 VAL A O 1
ATOM 613 N N . LEU A 1 73 ? 6.249 -6.847 -20.582 1.00 66.06 73 LEU A N 1
ATOM 614 C CA . LEU A 1 73 ? 5.076 -7.639 -20.967 1.00 66.06 73 LEU A CA 1
ATOM 615 C C . LEU A 1 73 ? 4.381 -7.079 -22.212 1.00 66.06 73 LEU A C 1
ATOM 617 O O . LEU A 1 73 ? 3.931 -7.859 -23.048 1.00 66.06 73 LEU A O 1
ATOM 621 N N . ALA A 1 74 ? 4.305 -5.756 -22.349 1.00 68.69 74 ALA A N 1
ATOM 622 C CA . ALA A 1 74 ? 3.759 -5.114 -23.539 1.00 68.69 74 ALA A CA 1
ATOM 623 C C . ALA A 1 74 ? 4.623 -5.395 -24.779 1.00 68.69 74 ALA A C 1
ATOM 625 O O . ALA A 1 74 ? 4.077 -5.732 -25.826 1.00 68.69 74 ALA A O 1
ATOM 626 N N . ALA A 1 75 ? 5.952 -5.337 -24.643 1.00 67.75 75 ALA A N 1
ATOM 627 C CA . ALA A 1 75 ? 6.884 -5.632 -25.728 1.00 67.75 75 ALA A CA 1
ATOM 628 C C . ALA A 1 75 ? 6.744 -7.079 -26.236 1.00 67.75 75 ALA A C 1
ATOM 630 O O . ALA A 1 75 ? 6.577 -7.291 -27.433 1.00 67.75 75 ALA A O 1
ATOM 631 N N . VAL A 1 76 ? 6.726 -8.073 -25.339 1.00 61.31 76 VAL A N 1
ATOM 632 C CA . VAL A 1 76 ? 6.623 -9.497 -25.734 1.00 61.31 76 VAL A CA 1
ATOM 633 C C . VAL A 1 76 ? 5.219 -9.912 -26.177 1.00 61.31 76 VAL A C 1
ATOM 635 O O . VAL A 1 76 ? 5.072 -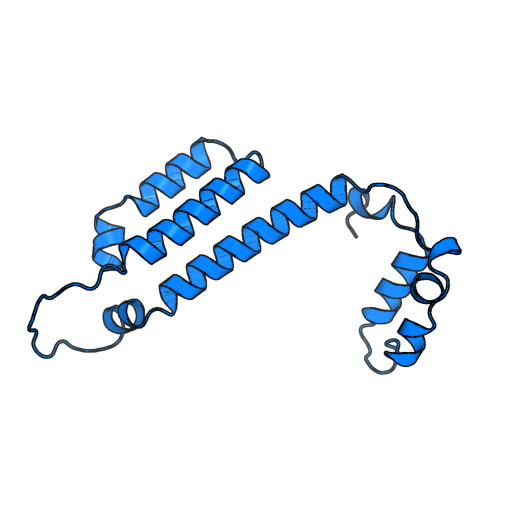10.890 -26.900 1.00 61.31 76 VAL A O 1
ATOM 638 N N . SER A 1 77 ? 4.176 -9.190 -25.751 1.00 62.38 77 SER A N 1
ATOM 639 C CA . SER A 1 77 ? 2.795 -9.438 -26.201 1.00 62.38 77 SER A CA 1
ATOM 640 C C . SER A 1 77 ? 2.486 -8.761 -27.540 1.00 62.38 77 SER A C 1
ATOM 642 O O . SER A 1 77 ? 1.385 -8.922 -28.066 1.00 62.38 77 SER A O 1
ATOM 644 N N . SER A 1 78 ? 3.430 -7.990 -28.087 1.00 64.19 78 SER A N 1
ATOM 645 C CA . SER A 1 78 ? 3.326 -7.438 -29.434 1.00 64.19 78 SER A CA 1
ATOM 646 C C . SER A 1 78 ? 3.200 -8.573 -30.451 1.00 64.19 78 SER A C 1
ATOM 648 O O . SER A 1 78 ? 3.970 -9.534 -30.424 1.00 64.19 78 SER A O 1
ATOM 650 N N . HIS A 1 79 ? 2.256 -8.448 -31.388 1.00 53.66 79 HIS A N 1
ATOM 651 C CA . HIS A 1 79 ? 2.036 -9.429 -32.457 1.00 53.66 79 HIS A CA 1
ATOM 652 C C . HIS A 1 79 ? 3.297 -9.723 -33.290 1.00 53.66 79 HIS A C 1
ATOM 654 O O . HIS A 1 79 ? 3.405 -10.808 -33.855 1.00 53.66 79 HIS A O 1
ATOM 660 N N . LYS A 1 80 ? 4.274 -8.808 -33.306 1.00 52.19 80 LYS A N 1
ATOM 661 C CA . LYS A 1 80 ? 5.549 -8.968 -34.017 1.00 52.19 80 LYS A CA 1
ATOM 662 C C . LYS A 1 80 ? 6.502 -9.954 -33.315 1.00 52.19 80 LYS A C 1
ATOM 664 O O . LYS A 1 80 ? 7.118 -10.771 -33.985 1.00 52.19 80 LYS A O 1
ATOM 669 N N . PHE A 1 81 ? 6.515 -9.999 -31.975 1.00 50.31 81 PHE A N 1
ATOM 670 C CA . PHE A 1 81 ? 7.327 -10.959 -31.205 1.00 50.31 81 PHE A CA 1
ATOM 671 C C . PHE A 1 81 ? 6.825 -12.407 -31.361 1.00 50.31 81 PHE A C 1
ATOM 673 O O . PHE A 1 81 ? 7.615 -13.339 -31.493 1.00 50.31 81 PHE A O 1
ATOM 680 N N . ASN A 1 82 ? 5.501 -12.602 -31.408 1.00 44.69 82 ASN A N 1
ATOM 681 C CA . ASN A 1 82 ? 4.900 -13.918 -31.663 1.00 44.69 82 ASN A CA 1
ATOM 682 C C . ASN A 1 82 ? 5.162 -14.420 -33.095 1.00 44.69 82 ASN A C 1
ATOM 684 O O . ASN A 1 82 ? 5.287 -15.625 -33.299 1.00 44.69 82 ASN A O 1
ATOM 688 N N . SER A 1 83 ? 5.270 -13.509 -34.068 1.00 49.91 83 SER A N 1
ATOM 689 C CA . SER A 1 83 ? 5.584 -13.840 -35.463 1.00 49.91 83 SER A CA 1
ATOM 690 C C . SER A 1 83 ? 7.021 -14.348 -35.640 1.00 49.91 83 SER A C 1
ATOM 692 O O . SER A 1 83 ? 7.274 -15.121 -36.557 1.00 49.91 83 SER A O 1
ATOM 694 N N . PHE A 1 84 ? 7.948 -13.964 -34.756 1.00 49.44 84 PHE A N 1
ATOM 695 C CA . PHE A 1 84 ? 9.368 -14.325 -34.850 1.00 49.44 84 PHE A CA 1
ATOM 696 C C . PHE A 1 84 ? 9.681 -15.754 -34.361 1.00 49.44 84 PHE A C 1
ATOM 698 O O . PHE A 1 84 ? 10.649 -16.369 -34.800 1.00 49.44 84 PHE A O 1
ATOM 705 N N . TYR A 1 85 ? 8.849 -16.312 -33.471 1.00 49.94 85 TYR A N 1
ATOM 706 C CA . TYR A 1 85 ? 9.030 -17.660 -32.902 1.00 49.94 85 TYR A CA 1
ATOM 707 C C . TYR A 1 85 ? 7.952 -18.676 -33.332 1.00 49.94 85 TYR A C 1
ATOM 709 O O . TYR A 1 85 ? 8.010 -19.828 -32.896 1.00 49.94 85 TYR A O 1
ATOM 717 N N . GLY A 1 86 ? 6.964 -18.270 -34.142 1.00 51.50 86 GLY A N 1
ATOM 718 C CA . GLY A 1 86 ? 5.688 -18.986 -34.262 1.00 51.50 86 GLY A CA 1
ATOM 719 C C . GLY A 1 86 ? 5.260 -19.528 -35.628 1.00 51.50 86 GLY A C 1
ATOM 720 O O . GLY A 1 86 ? 4.500 -20.490 -35.617 1.00 51.50 86 GLY A O 1
ATOM 721 N N . ASP A 1 87 ? 5.711 -18.997 -36.771 1.00 45.16 87 ASP 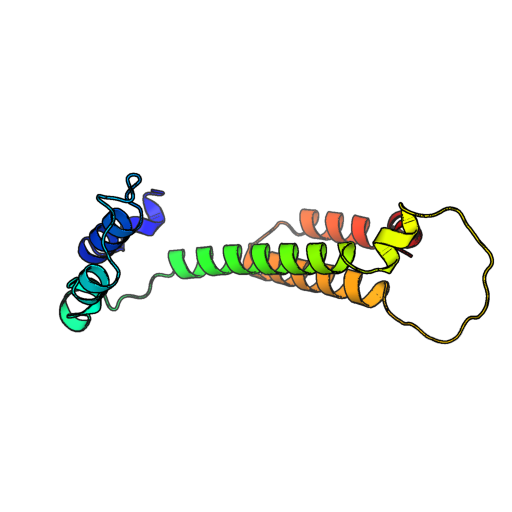A N 1
ATOM 722 C CA . ASP A 1 87 ? 5.194 -19.439 -38.083 1.00 45.16 87 ASP A CA 1
ATOM 723 C C . ASP A 1 87 ? 6.284 -19.575 -39.168 1.00 45.16 87 ASP A C 1
ATOM 725 O O . ASP A 1 87 ? 7.246 -18.801 -39.178 1.00 45.16 87 ASP A O 1
ATOM 729 N N . PRO A 1 88 ? 6.174 -20.562 -40.086 1.00 45.97 88 PRO A N 1
ATOM 730 C CA . PRO A 1 88 ? 7.072 -20.686 -41.230 1.00 45.97 88 PRO A CA 1
ATOM 731 C C . PRO A 1 88 ? 6.817 -19.569 -42.262 1.00 45.97 88 PRO A C 1
ATOM 733 O O . PRO A 1 88 ? 5.703 -19.059 -42.357 1.00 45.97 88 PRO A O 1
ATOM 736 N N . PRO A 1 89 ? 7.830 -19.189 -43.062 1.00 47.62 89 PRO A N 1
ATOM 737 C CA . PRO A 1 89 ? 7.780 -17.983 -43.878 1.00 47.62 89 PRO A CA 1
ATOM 738 C C . PRO A 1 89 ? 6.957 -18.203 -45.154 1.00 47.62 89 PRO A C 1
ATOM 740 O O . PRO A 1 89 ? 7.394 -18.929 -46.045 1.00 47.62 89 PRO A O 1
ATOM 743 N N . GLU A 1 90 ? 5.816 -17.525 -45.288 1.00 44.53 90 GLU A N 1
ATOM 744 C CA . GLU A 1 90 ? 5.172 -17.301 -46.588 1.00 44.53 90 GLU A CA 1
ATOM 745 C C . GLU A 1 90 ? 5.162 -15.800 -46.930 1.00 44.53 90 GLU A C 1
ATOM 747 O O . GLU A 1 90 ? 4.468 -14.996 -46.319 1.00 44.53 90 GLU A O 1
ATOM 752 N N . GLU A 1 91 ? 6.028 -15.475 -47.897 1.00 41.56 91 GLU A N 1
ATOM 753 C CA . GLU A 1 91 ? 6.011 -14.382 -48.884 1.00 41.56 91 GLU A CA 1
ATOM 754 C C . GLU A 1 91 ? 5.627 -12.945 -48.442 1.00 41.56 91 GLU A C 1
ATOM 756 O O . GLU A 1 91 ? 4.464 -12.574 -48.318 1.00 41.56 91 GLU A O 1
ATOM 761 N N . LEU A 1 92 ? 6.656 -12.087 -48.343 1.00 51.75 92 LEU A N 1
ATOM 762 C CA . LEU A 1 92 ? 6.585 -10.613 -48.268 1.00 51.75 92 LEU A CA 1
ATOM 763 C C . LEU A 1 92 ? 6.129 -10.013 -49.615 1.00 51.75 92 LEU A C 1
ATOM 765 O O . LEU A 1 92 ? 6.665 -10.418 -50.653 1.00 51.75 92 LEU A O 1
ATOM 769 N N . PRO A 1 93 ? 5.206 -9.029 -49.644 1.00 46.44 93 PRO A N 1
ATOM 770 C CA . PRO A 1 93 ? 5.584 -7.593 -49.638 1.00 46.44 93 PRO A CA 1
ATOM 771 C C . PRO A 1 93 ? 4.532 -6.711 -48.896 1.00 46.44 93 PRO A C 1
ATOM 773 O O . PRO A 1 93 ? 3.445 -7.182 -48.593 1.00 46.44 93 PRO A O 1
ATOM 776 N N . ASP A 1 94 ? 4.708 -5.447 -48.500 1.00 36.03 94 ASP A N 1
ATOM 777 C CA . ASP A 1 94 ? 5.351 -4.267 -49.088 1.00 36.03 94 ASP A CA 1
ATOM 778 C C . ASP A 1 94 ? 5.637 -3.245 -47.960 1.00 36.03 94 ASP A C 1
ATOM 780 O O . ASP A 1 94 ? 4.908 -3.161 -46.968 1.00 36.03 94 ASP A O 1
ATOM 784 N N . PHE A 1 95 ? 6.717 -2.480 -48.102 1.00 48.19 95 PHE A N 1
ATOM 785 C CA . PHE A 1 95 ? 7.204 -1.510 -47.124 1.00 48.19 95 PHE A CA 1
ATOM 786 C C . PHE A 1 95 ? 6.394 -0.208 -47.197 1.00 48.19 95 PHE A C 1
ATOM 788 O O . PHE A 1 95 ? 6.667 0.654 -48.031 1.00 48.19 95 PHE A O 1
ATOM 795 N N . SER A 1 96 ? 5.477 0.010 -46.255 1.00 38.41 96 SER A N 1
ATOM 796 C CA . SER A 1 96 ? 5.021 1.364 -45.926 1.00 38.41 96 SER A CA 1
ATOM 797 C C . SER A 1 96 ? 4.747 1.502 -44.428 1.00 38.41 96 SER A C 1
ATOM 799 O O . SER A 1 96 ? 3.726 1.036 -43.934 1.00 38.41 96 SER A O 1
ATOM 801 N N . GLU A 1 97 ? 5.700 2.141 -43.745 1.00 44.66 97 GLU A N 1
ATOM 802 C CA . GLU A 1 97 ? 5.569 2.833 -42.454 1.00 44.66 97 GLU A CA 1
ATOM 803 C C . GLU A 1 97 ? 4.825 2.095 -41.331 1.00 44.66 97 GLU A C 1
ATOM 805 O O . GLU A 1 97 ? 3.634 2.296 -41.116 1.00 44.66 97 GLU A O 1
ATOM 810 N N . ASP A 1 98 ? 5.560 1.346 -40.506 1.00 44.19 98 ASP A N 1
ATOM 811 C CA . ASP A 1 98 ? 5.071 1.027 -39.162 1.00 44.19 98 ASP A CA 1
ATOM 812 C C . ASP A 1 98 ? 6.199 1.159 -38.116 1.00 44.19 98 ASP A C 1
ATOM 814 O O . ASP A 1 98 ? 7.006 0.240 -37.939 1.00 44.19 98 ASP A O 1
ATOM 818 N N . PRO A 1 99 ? 6.321 2.316 -37.434 1.00 47.84 99 PRO A N 1
ATOM 819 C CA . PRO A 1 99 ? 7.442 2.628 -36.555 1.00 47.84 99 PRO A CA 1
ATOM 820 C C . PRO A 1 99 ? 7.247 2.003 -35.170 1.00 47.84 99 PRO A C 1
ATOM 822 O O . PRO A 1 99 ? 7.078 2.723 -34.192 1.00 47.84 99 PRO A O 1
ATOM 825 N N . THR A 1 100 ? 7.241 0.673 -35.033 1.00 54.69 100 THR A N 1
ATOM 826 C CA . THR A 1 100 ? 6.953 0.098 -33.700 1.00 54.69 100 THR A CA 1
ATOM 827 C C . THR A 1 100 ? 7.690 -1.195 -33.343 1.00 54.69 100 THR A C 1
ATOM 829 O O . THR A 1 100 ? 7.083 -2.159 -32.888 1.00 54.69 100 THR A O 1
ATOM 832 N N . SER A 1 101 ? 9.017 -1.178 -33.485 1.00 54.41 101 SER A N 1
ATOM 833 C CA . SER A 1 101 ? 9.962 -1.957 -32.653 1.00 54.41 101 SER A CA 1
ATOM 834 C C . SER A 1 101 ? 10.688 -1.008 -31.679 1.00 54.41 101 SER A C 1
ATOM 836 O O . SER A 1 101 ? 10.602 -1.156 -30.457 1.00 54.41 101 SER A O 1
ATOM 838 N N . SER A 1 102 ? 11.210 0.109 -32.208 1.00 56.53 102 SER A N 1
ATOM 839 C CA . SER A 1 102 ? 11.822 1.206 -31.436 1.00 56.53 102 SER A CA 1
ATOM 840 C C . SER A 1 102 ? 10.933 1.756 -30.307 1.00 56.53 102 SER A C 1
ATOM 842 O O . SER A 1 102 ? 11.439 2.046 -29.227 1.00 56.53 102 SER A O 1
ATOM 844 N N . GLY A 1 103 ? 9.610 1.843 -30.498 1.00 60.22 103 GLY A N 1
ATOM 845 C CA . GLY A 1 103 ? 8.695 2.355 -29.469 1.00 60.22 103 GLY A CA 1
ATOM 846 C C . GLY A 1 103 ? 8.598 1.474 -28.215 1.00 60.22 103 GLY A C 1
ATOM 847 O O . GLY A 1 103 ? 8.540 1.994 -27.102 1.00 60.22 103 GLY A O 1
ATOM 848 N N . ALA A 1 104 ? 8.623 0.146 -28.372 1.00 61.56 104 ALA A N 1
ATOM 849 C CA . ALA A 1 104 ? 8.585 -0.785 -27.242 1.00 61.56 104 ALA A CA 1
ATOM 850 C C . ALA A 1 104 ? 9.930 -0.814 -26.498 1.00 61.56 104 ALA A C 1
ATOM 852 O O . ALA A 1 104 ? 9.957 -0.794 -25.267 1.00 61.56 104 ALA A O 1
ATOM 853 N N . VAL A 1 105 ? 11.040 -0.780 -27.243 1.00 60.81 105 VAL A N 1
ATOM 854 C CA . VAL A 1 105 ? 12.395 -0.667 -26.682 1.00 60.81 105 VAL A CA 1
ATOM 855 C C . VAL A 1 105 ? 12.562 0.657 -25.929 1.00 60.81 105 VAL A C 1
ATOM 857 O O . VAL A 1 105 ? 13.017 0.649 -24.788 1.00 60.81 105 VAL A O 1
ATOM 860 N N . SER A 1 106 ? 12.098 1.777 -26.494 1.00 65.50 106 SER A N 1
ATOM 861 C CA . SER A 1 106 ? 12.119 3.092 -25.838 1.00 65.50 106 SER A CA 1
ATOM 862 C C . SER A 1 106 ? 11.333 3.087 -24.526 1.00 65.50 106 SER A C 1
ATOM 864 O O . SER A 1 106 ? 11.830 3.580 -23.525 1.00 65.50 106 SER A O 1
ATOM 866 N N . GLN A 1 107 ? 10.149 2.463 -24.474 1.00 65.06 107 GLN A N 1
ATOM 867 C CA . GLN A 1 107 ? 9.374 2.369 -23.227 1.00 65.06 107 GLN A CA 1
ATOM 868 C C . GLN A 1 107 ? 10.075 1.546 -22.137 1.00 65.06 107 GLN A C 1
ATOM 870 O O . GLN A 1 107 ? 9.930 1.840 -20.944 1.00 65.06 107 GLN A O 1
ATOM 875 N N . VAL A 1 108 ? 10.809 0.498 -22.525 1.00 66.88 108 VAL A N 1
ATOM 876 C CA . VAL A 1 108 ? 11.623 -0.291 -21.593 1.00 66.88 108 VAL A CA 1
ATOM 877 C C . VAL A 1 108 ? 12.807 0.540 -21.096 1.00 66.88 108 VAL A C 1
ATOM 879 O O . VAL A 1 108 ? 13.014 0.594 -19.886 1.00 66.88 108 VAL A O 1
ATOM 882 N N . LEU A 1 109 ? 13.521 1.231 -21.989 1.00 67.19 109 LEU A N 1
ATOM 883 C CA . LEU A 1 109 ? 14.637 2.121 -21.652 1.00 67.19 109 LEU A CA 1
ATOM 884 C C . LEU A 1 109 ? 14.203 3.263 -20.719 1.00 67.19 109 LEU A C 1
ATOM 886 O O . LEU A 1 109 ? 14.772 3.408 -19.640 1.00 67.19 109 LEU A O 1
ATOM 890 N N . ASP A 1 110 ? 13.119 3.971 -21.040 1.00 68.25 110 ASP A N 1
ATOM 891 C CA . ASP A 1 110 ? 12.560 5.042 -20.203 1.00 68.25 110 ASP A CA 1
ATOM 892 C C . ASP A 1 110 ? 12.176 4.524 -18.804 1.00 68.25 110 ASP A C 1
ATOM 894 O O . ASP A 1 110 ? 12.406 5.173 -17.779 1.00 68.25 110 ASP A O 1
ATOM 898 N N . SER A 1 111 ? 11.611 3.311 -18.736 1.00 68.31 111 SER A N 1
ATOM 899 C CA . SER A 1 111 ? 11.267 2.671 -17.460 1.00 68.31 111 SER A CA 1
ATOM 900 C C . SER A 1 111 ? 12.508 2.316 -16.631 1.00 68.31 111 SER A C 1
ATOM 902 O O . SER A 1 111 ? 12.434 2.311 -15.400 1.00 68.31 111 SER A O 1
ATOM 904 N N . LEU A 1 112 ? 13.633 1.997 -17.277 1.00 66.69 112 LEU A N 1
ATOM 905 C CA . LEU A 1 112 ? 14.908 1.680 -16.627 1.00 66.69 112 LEU A CA 1
ATOM 906 C C . LEU A 1 112 ? 15.634 2.936 -16.140 1.00 66.69 112 LEU A C 1
ATOM 908 O O . LEU A 1 112 ? 16.142 2.933 -15.017 1.00 66.69 112 LEU A O 1
ATOM 912 N N . GLU A 1 113 ? 15.615 4.020 -16.916 1.00 65.88 113 GLU A N 1
ATOM 913 C CA . GLU A 1 113 ? 16.116 5.327 -16.480 1.00 65.88 113 GLU A CA 1
ATOM 914 C C . GLU A 1 113 ? 15.336 5.839 -15.261 1.00 65.88 113 GLU A C 1
ATOM 916 O O . GLU A 1 113 ? 15.929 6.292 -14.277 1.00 65.88 113 GLU A O 1
ATOM 921 N N . GLU A 1 114 ? 14.008 5.672 -15.259 1.00 66.44 114 GLU A N 1
ATOM 922 C CA . GLU A 1 114 ? 13.181 5.996 -14.096 1.00 66.44 114 GLU A CA 1
ATOM 923 C C . GLU A 1 114 ? 13.523 5.100 -12.892 1.00 66.44 114 GLU A C 1
ATOM 925 O O . GLU A 1 114 ? 13.560 5.577 -11.761 1.00 66.44 114 GLU A O 1
ATOM 930 N N . ILE A 1 115 ? 13.828 3.811 -13.092 1.00 63.75 115 ILE A N 1
ATOM 931 C CA . ILE A 1 115 ? 14.310 2.944 -12.004 1.00 63.75 115 ILE A CA 1
ATOM 932 C C . ILE A 1 115 ? 15.623 3.475 -11.423 1.00 63.75 115 ILE A C 1
ATOM 934 O O . ILE A 1 115 ? 15.723 3.578 -10.198 1.00 63.75 115 ILE A O 1
ATOM 938 N N . HIS A 1 116 ? 16.605 3.824 -12.258 1.00 61.03 116 HIS A N 1
ATOM 939 C CA . HIS A 1 116 ? 17.910 4.325 -11.817 1.00 61.03 116 HIS A CA 1
ATOM 940 C C . HIS A 1 116 ? 17.779 5.605 -10.987 1.00 61.03 116 HIS A C 1
ATOM 942 O O . HIS A 1 116 ? 18.241 5.635 -9.844 1.00 61.03 116 HIS A O 1
ATOM 948 N N . ALA A 1 117 ? 17.040 6.596 -11.499 1.00 61.81 117 ALA A N 1
ATOM 949 C CA . ALA A 1 117 ? 16.780 7.863 -10.813 1.00 61.81 117 ALA A CA 1
ATOM 950 C C . ALA A 1 117 ? 16.097 7.689 -9.442 1.00 61.81 117 ALA A C 1
ATOM 952 O O . ALA A 1 117 ? 16.121 8.587 -8.601 1.00 61.81 117 ALA A O 1
ATOM 953 N N . LEU A 1 118 ? 15.460 6.537 -9.216 1.00 57.09 118 LEU A N 1
ATOM 954 C CA . LEU A 1 118 ? 14.670 6.243 -8.029 1.00 57.09 118 LEU A CA 1
ATOM 955 C C . LEU A 1 118 ? 15.315 5.231 -7.069 1.00 57.09 118 LEU A C 1
ATOM 957 O O . LEU A 1 118 ? 14.757 5.025 -5.990 1.00 57.09 118 LEU A O 1
ATOM 961 N N . THR A 1 119 ? 16.408 4.553 -7.438 1.00 57.19 119 THR A N 1
ATOM 962 C CA . THR A 1 119 ? 16.949 3.426 -6.649 1.00 57.19 119 THR A CA 1
ATOM 963 C C . THR A 1 119 ? 18.416 3.530 -6.243 1.00 57.19 119 THR A C 1
ATOM 965 O O . THR A 1 119 ? 18.857 2.628 -5.526 1.00 57.19 119 THR A O 1
ATOM 968 N N . ASP A 1 120 ? 19.138 4.589 -6.630 1.00 58.91 120 ASP A N 1
ATOM 969 C CA . ASP A 1 120 ? 20.608 4.668 -6.521 1.00 58.91 120 ASP A CA 1
ATOM 970 C C . ASP A 1 120 ? 21.274 3.390 -7.078 1.00 58.91 120 ASP A C 1
ATOM 972 O O . ASP A 1 120 ? 22.220 2.845 -6.502 1.00 58.91 120 ASP A O 1
ATOM 976 N N . CYS A 1 121 ? 20.712 2.836 -8.161 1.00 56.22 121 CYS A N 1
ATOM 977 C CA . CYS A 1 121 ? 21.324 1.718 -8.878 1.00 56.22 121 CYS A CA 1
ATOM 978 C C . CYS A 1 121 ? 22.694 2.178 -9.403 1.00 56.22 121 CYS A C 1
ATOM 980 O O . CYS A 1 121 ? 22.860 3.358 -9.698 1.00 56.22 121 CYS A O 1
ATOM 982 N N . SER A 1 122 ? 23.705 1.308 -9.453 1.00 62.91 122 SER A N 1
ATOM 983 C CA . SER A 1 122 ? 25.031 1.778 -9.861 1.00 62.91 122 SER A CA 1
ATOM 984 C C . SER A 1 122 ? 25.011 2.149 -11.345 1.00 62.91 122 SER A C 1
ATOM 986 O O . SER A 1 122 ? 24.413 1.423 -12.137 1.00 62.91 122 SER A O 1
ATOM 988 N N . GLU A 1 123 ? 25.685 3.238 -11.739 1.00 63.19 123 GLU A N 1
ATOM 989 C CA . GLU A 1 123 ? 25.786 3.651 -13.155 1.00 63.19 123 GLU A CA 1
ATOM 990 C C . GLU A 1 123 ? 26.212 2.477 -14.059 1.00 63.19 123 GLU A C 1
ATOM 992 O O . GLU A 1 123 ? 25.714 2.321 -15.168 1.00 63.19 123 GLU A O 1
ATOM 997 N N . LYS A 1 124 ? 27.030 1.560 -13.523 1.00 66.19 124 LYS A N 1
ATOM 998 C CA . LYS A 1 124 ? 27.500 0.347 -14.205 1.00 66.19 124 LYS A CA 1
ATOM 999 C C . LYS A 1 124 ? 26.389 -0.636 -14.581 1.00 66.19 124 LYS A C 1
ATOM 1001 O O . LYS A 1 124 ? 26.494 -1.291 -15.613 1.00 66.19 124 LYS A O 1
ATOM 1006 N N . ASP A 1 125 ? 25.360 -0.776 -13.747 1.00 65.19 125 ASP A N 1
ATOM 1007 C CA . ASP A 1 125 ? 24.237 -1.681 -14.019 1.00 65.19 125 ASP A CA 1
ATOM 1008 C C . ASP A 1 125 ? 23.353 -1.123 -15.143 1.00 65.19 125 ASP A C 1
ATOM 1010 O O . ASP A 1 125 ? 22.807 -1.877 -15.949 1.00 65.19 125 ASP A O 1
ATOM 1014 N N . LEU A 1 126 ? 23.250 0.206 -15.224 1.00 60.66 126 LEU A N 1
ATOM 1015 C CA . LEU A 1 126 ? 22.526 0.902 -16.280 1.00 60.66 126 LEU A CA 1
ATOM 1016 C C . LEU A 1 126 ? 23.296 0.842 -17.598 1.00 60.66 126 LEU A C 1
ATOM 1018 O O . LEU A 1 126 ? 22.724 0.442 -18.602 1.00 60.66 126 LEU A O 1
ATOM 1022 N N . ASP A 1 127 ? 24.594 1.143 -17.583 1.00 69.44 127 ASP A N 1
ATOM 1023 C CA . ASP A 1 127 ? 25.452 1.044 -18.768 1.00 69.44 127 ASP A CA 1
ATOM 1024 C C . ASP A 1 127 ? 25.424 -0.368 -19.361 1.00 69.44 127 ASP A C 1
ATOM 1026 O O . ASP A 1 127 ? 25.356 -0.543 -20.578 1.00 69.44 127 ASP A O 1
ATOM 1030 N N . PHE A 1 128 ? 25.410 -1.389 -18.500 1.00 73.31 128 PHE A N 1
ATOM 1031 C CA . PHE A 1 128 ? 25.241 -2.772 -18.925 1.00 73.31 128 PHE A CA 1
ATOM 1032 C C . PHE A 1 128 ? 23.889 -2.999 -19.613 1.00 73.31 128 PHE A C 1
ATOM 1034 O O . PHE A 1 128 ? 23.848 -3.550 -20.711 1.00 73.31 128 PHE A O 1
ATOM 1041 N N . LEU A 1 129 ? 22.783 -2.553 -19.010 1.00 66.19 129 LEU A N 1
ATOM 1042 C CA . LEU A 1 129 ? 21.451 -2.698 -19.602 1.00 66.19 129 LEU A CA 1
ATOM 1043 C C . LEU A 1 129 ? 21.311 -1.899 -20.902 1.00 66.19 129 LEU A C 1
ATOM 1045 O O . LEU A 1 129 ? 20.824 -2.443 -21.885 1.00 66.19 129 LEU A O 1
ATOM 1049 N N . HIS A 1 130 ? 21.787 -0.654 -20.944 1.00 65.94 130 HIS A N 1
ATOM 1050 C CA . HIS A 1 130 ? 21.851 0.155 -22.160 1.00 65.94 130 HIS A CA 1
ATOM 1051 C C . HIS A 1 130 ? 22.666 -0.541 -23.245 1.00 65.94 130 HIS A C 1
ATOM 1053 O O . HIS A 1 130 ? 22.214 -0.592 -24.380 1.00 65.94 130 HIS A O 1
ATOM 1059 N N . SER A 1 131 ? 23.810 -1.144 -22.915 1.00 70.50 131 SER A N 1
ATOM 1060 C CA . SER A 1 131 ? 24.593 -1.904 -23.890 1.00 70.50 131 SER A CA 1
ATOM 1061 C C . SER A 1 131 ? 23.848 -3.139 -24.399 1.00 70.50 131 SER A C 1
ATOM 1063 O O . SER A 1 131 ? 23.936 -3.431 -25.586 1.00 70.50 131 SER A O 1
ATOM 1065 N N . VAL A 1 132 ? 23.112 -3.850 -23.538 1.00 68.62 132 VAL A N 1
ATOM 1066 C CA . VAL A 1 132 ? 22.285 -5.000 -23.938 1.00 68.62 132 VAL A CA 1
ATOM 1067 C C . VAL A 1 132 ? 21.137 -4.554 -24.844 1.00 68.62 132 VAL A C 1
ATOM 1069 O O . VAL A 1 132 ? 20.887 -5.188 -25.858 1.00 68.62 132 VAL A O 1
ATOM 1072 N N . PHE A 1 133 ? 20.468 -3.446 -24.524 1.00 61.94 133 PHE A N 1
ATOM 1073 C CA . PHE A 1 133 ? 19.366 -2.904 -25.322 1.00 61.94 133 PHE A CA 1
ATOM 1074 C C . PHE A 1 133 ? 19.812 -2.064 -26.518 1.00 61.94 133 PHE A C 1
ATOM 1076 O O . PHE A 1 133 ? 18.968 -1.682 -27.304 1.00 61.94 133 PHE A O 1
ATOM 1083 N N . GLN A 1 134 ? 21.095 -1.748 -26.672 1.00 64.69 134 GLN A N 1
ATOM 1084 C CA . GLN A 1 134 ? 21.656 -1.155 -27.893 1.00 64.69 134 GLN A CA 1
ATOM 1085 C C . GLN A 1 134 ? 22.277 -2.209 -28.811 1.00 64.69 134 GLN A C 1
ATOM 1087 O O . GLN A 1 134 ? 22.712 -1.885 -29.919 1.00 64.69 134 GLN A O 1
ATOM 1092 N N . ASP A 1 135 ? 22.329 -3.459 -28.357 1.00 70.31 135 ASP A N 1
ATOM 1093 C CA . ASP A 1 135 ? 22.883 -4.565 -29.109 1.00 70.31 135 ASP A CA 1
ATOM 1094 C C . ASP A 1 135 ? 22.094 -4.752 -30.416 1.00 70.31 135 ASP A C 1
ATOM 1096 O O . ASP A 1 135 ? 20.901 -5.056 -30.424 1.00 70.31 135 ASP A O 1
ATOM 1100 N N . GLN A 1 136 ? 22.773 -4.541 -31.548 1.00 60.25 136 GLN A N 1
ATOM 1101 C CA . GLN A 1 136 ? 22.178 -4.678 -32.879 1.00 60.25 136 GLN A CA 1
ATOM 1102 C C . GLN A 1 136 ? 21.705 -6.103 -33.168 1.00 60.25 136 GLN A C 1
ATOM 1104 O O . GLN A 1 136 ? 20.776 -6.277 -33.953 1.00 60.25 136 GLN A O 1
ATOM 1109 N N . HIS A 1 137 ? 22.321 -7.114 -32.555 1.00 55.75 137 HIS A N 1
ATOM 1110 C CA . HIS A 1 137 ? 21.873 -8.494 -32.656 1.00 55.75 137 HIS A CA 1
ATOM 1111 C C . HIS A 1 137 ? 20.578 -8.697 -31.868 1.00 55.75 137 HIS A C 1
ATOM 1113 O O . HIS A 1 137 ? 19.641 -9.285 -32.390 1.00 55.75 137 HIS A O 1
ATOM 1119 N N . LEU A 1 138 ? 20.466 -8.136 -30.659 1.00 55.09 138 LEU A N 1
ATOM 1120 C CA . LEU A 1 138 ? 19.206 -8.133 -29.914 1.00 55.09 138 LEU A CA 1
ATOM 1121 C C . LEU A 1 138 ? 18.112 -7.366 -30.668 1.00 55.09 138 LEU A C 1
ATOM 1123 O O . LEU A 1 138 ? 16.994 -7.853 -30.755 1.00 55.09 138 LEU A O 1
ATOM 1127 N N . HIS A 1 139 ? 18.430 -6.215 -31.262 1.00 57.38 139 HIS A N 1
ATOM 1128 C CA . HIS A 1 139 ? 17.491 -5.464 -32.096 1.00 57.38 139 HIS A CA 1
ATOM 1129 C C . HIS A 1 139 ? 17.036 -6.246 -33.331 1.00 57.38 139 HIS A C 1
ATOM 1131 O O . HIS A 1 139 ? 15.845 -6.308 -33.590 1.00 57.38 139 HIS A O 1
ATOM 1137 N N . THR A 1 140 ? 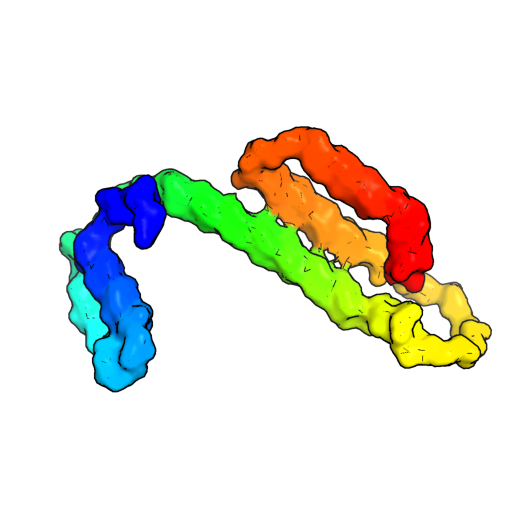17.948 -6.914 -34.041 1.00 54.09 140 THR A N 1
ATOM 1138 C CA . THR A 1 140 ? 17.598 -7.760 -35.203 1.00 54.09 140 THR A CA 1
ATOM 1139 C C . THR A 1 140 ? 16.900 -9.069 -34.830 1.00 54.09 140 THR A C 1
ATOM 1141 O O . THR A 1 140 ? 16.306 -9.699 -35.695 1.00 54.09 140 THR A O 1
ATOM 1144 N N . LEU A 1 141 ? 16.971 -9.493 -33.565 1.00 44.44 141 LEU A N 1
ATOM 1145 C CA . LEU A 1 141 ? 16.180 -10.599 -33.011 1.00 44.44 141 LEU A CA 1
ATOM 1146 C C . LEU A 1 141 ? 14.788 -10.152 -32.519 1.00 44.44 141 LEU A C 1
ATOM 1148 O O . LEU A 1 141 ? 13.979 -11.004 -32.151 1.00 44.44 141 LEU A O 1
ATOM 1152 N N . LEU A 1 142 ? 14.546 -8.840 -32.428 1.00 45.88 142 LEU A N 1
ATOM 1153 C CA . LEU A 1 142 ? 13.298 -8.225 -31.959 1.00 45.88 142 LEU A CA 1
ATOM 1154 C C . LEU A 1 142 ? 12.517 -7.501 -33.075 1.00 45.88 142 LEU A C 1
ATOM 1156 O O . LEU A 1 142 ? 11.324 -7.250 -32.882 1.00 45.88 142 LEU A O 1
ATOM 1160 N N . ASP A 1 143 ? 13.175 -7.166 -34.189 1.00 37.53 143 ASP A N 1
ATOM 1161 C CA . ASP A 1 143 ? 12.584 -6.741 -35.470 1.00 37.53 143 ASP A CA 1
ATOM 1162 C C . ASP A 1 143 ? 12.055 -7.941 -36.265 1.00 37.53 143 ASP A C 1
ATOM 1164 O O . ASP A 1 143 ? 10.914 -7.853 -36.778 1.00 37.53 143 ASP A O 1
#

Organism: Marmota monax (NCBI:txid9995)

Radius of gyration: 23.38 Å; chains: 1; bounding box: 46×32×66 Å

pLDDT: mean 73.99, std 19.02, range [36.03, 98.62]

InterPro domains:
  IPR000719 Protein kinase domain [PS50011] (1-40)
  IPR004172 L27 domain [PS51022] (101-143)
  IPR011009 Protein kinase-like domain superfamily [SSF56112] (3-63)
  IPR014775 L27 domain, C-terminal [PF02828] (105-142)
  IPR036892 L27 domain superfamily [SSF101288] (100-143)
  IPR050205 Calcium-dependent Serine/Threonine Protein Kinases [PTHR24349] (4-105)